Protein AF-A0A1X7SY88-F1 (afdb_monomer_lite)

InterPro domains:
  IPR001190 SRCR domain [PF00530] (40-126)
  IPR036772 SRCR-like domain superfamily [G3DSA:3.10.250.10] (15-131)
  IPR036772 SRCR-like domain superfamily [SSF56487] (24-129)

pLDDT: mean 73.84, std 16.84, range [32.47, 94.94]

Sequence (173 aa):
MKKGRNKHVGCDGYSVTLNYNTTSIVNGTEYITGVPTQCNDGYIDALCNDGSITQDTIDFLCQSLGYLSGQLLMVNSTQYGTLPQGTAYYTNFTCPANALSLDDCGAILVQCPSAGSSMEAVLQCSRPYSVCEDGAVRFIDGSSGSYDSYDTRTETLSGSLQICVNGEYRYVC

Structure (mmCIF, N/CA/C/O backbone):
data_AF-A0A1X7SY88-F1
#
_entry.id   AF-A0A1X7SY88-F1
#
loop_
_atom_site.group_PDB
_atom_site.id
_atom_site.type_symbol
_atom_site.label_atom_id
_atom_site.label_alt_id
_atom_site.label_comp_id
_atom_site.label_asym_id
_atom_site.label_entity_id
_atom_site.label_seq_id
_atom_site.pdbx_PDB_ins_code
_atom_site.Cartn_x
_atom_site.Cartn_y
_atom_site.Cartn_z
_atom_site.occupancy
_atom_site.B_iso_or_equiv
_atom_site.auth_seq_id
_atom_site.auth_comp_id
_atom_site.auth_asym_id
_atom_site.auth_atom_id
_atom_site.pdbx_PDB_model_num
ATOM 1 N N . MET A 1 1 ? 32.572 -30.131 2.227 1.00 34.41 1 MET A N 1
ATOM 2 C CA . MET A 1 1 ? 32.262 -28.685 2.277 1.00 34.41 1 MET A CA 1
ATOM 3 C C . MET A 1 1 ? 30.748 -28.526 2.215 1.00 34.41 1 MET A C 1
ATOM 5 O O . MET A 1 1 ? 30.161 -28.842 1.189 1.00 34.41 1 MET A O 1
ATOM 9 N N . LYS A 1 2 ? 30.089 -28.170 3.326 1.00 33.84 2 LYS A N 1
ATOM 10 C CA . LYS A 1 2 ? 28.633 -27.951 3.346 1.00 33.84 2 LYS A CA 1
ATOM 11 C C . LYS A 1 2 ? 28.361 -26.577 2.727 1.00 33.84 2 LYS A C 1
ATOM 13 O O . LYS A 1 2 ? 28.680 -25.566 3.339 1.00 33.84 2 LYS A O 1
ATOM 18 N N . LYS A 1 3 ? 27.832 -26.553 1.501 1.00 34.72 3 LYS A N 1
ATOM 19 C CA . LYS A 1 3 ? 27.343 -25.335 0.843 1.00 34.72 3 LYS A CA 1
ATOM 20 C C . LYS A 1 3 ? 26.136 -24.856 1.658 1.00 34.72 3 LYS A C 1
ATOM 22 O O . LYS A 1 3 ? 25.126 -25.557 1.714 1.00 34.72 3 LYS A O 1
ATOM 27 N N . GLY A 1 4 ? 26.290 -23.747 2.379 1.00 32.47 4 GLY A N 1
ATOM 28 C CA . GLY A 1 4 ? 25.201 -23.135 3.134 1.00 32.47 4 GLY A CA 1
ATOM 29 C C . GLY A 1 4 ? 24.056 -22.825 2.179 1.00 32.47 4 GLY A C 1
ATOM 30 O O . GLY A 1 4 ? 24.258 -22.140 1.179 1.00 32.47 4 GLY A O 1
ATOM 31 N N . ARG A 1 5 ? 22.871 -23.382 2.439 1.00 34.56 5 ARG A N 1
ATOM 32 C CA . ARG A 1 5 ? 21.658 -22.948 1.748 1.00 34.56 5 ARG A CA 1
ATOM 33 C C . ARG A 1 5 ? 21.396 -21.524 2.222 1.00 34.56 5 ARG A C 1
ATOM 35 O O . ARG A 1 5 ? 21.055 -21.340 3.388 1.00 34.56 5 ARG A O 1
ATOM 42 N N . ASN A 1 6 ? 21.590 -20.541 1.345 1.00 38.25 6 ASN A N 1
ATOM 43 C CA . ASN A 1 6 ? 20.995 -19.226 1.543 1.00 38.25 6 ASN A CA 1
ATOM 44 C C . ASN A 1 6 ? 19.496 -19.462 1.709 1.00 38.25 6 ASN A C 1
ATOM 46 O O . ASN A 1 6 ? 18.851 -20.020 0.822 1.00 38.25 6 ASN A O 1
ATOM 50 N N . LYS A 1 7 ? 18.973 -19.130 2.886 1.00 36.16 7 LYS A N 1
ATOM 51 C CA . LYS A 1 7 ? 17.552 -19.221 3.191 1.00 36.16 7 LYS A CA 1
ATOM 52 C C . LYS A 1 7 ? 16.889 -18.081 2.415 1.00 36.16 7 LYS A C 1
ATOM 54 O O . LYS A 1 7 ? 16.841 -16.961 2.905 1.00 36.16 7 LYS A O 1
ATOM 59 N N . HIS A 1 8 ? 16.514 -18.340 1.162 1.00 44.16 8 HIS A N 1
ATOM 60 C CA . HIS A 1 8 ? 15.658 -17.429 0.409 1.00 44.16 8 HIS A CA 1
ATOM 61 C C . HIS A 1 8 ? 14.367 -17.278 1.211 1.00 44.16 8 HIS A C 1
ATOM 63 O O . HIS A 1 8 ? 13.778 -18.283 1.617 1.00 44.16 8 HIS A O 1
ATOM 69 N N . VAL A 1 9 ? 13.983 -16.039 1.509 1.00 52.69 9 VAL A N 1
ATOM 70 C CA . VAL A 1 9 ? 12.666 -15.751 2.073 1.00 52.69 9 VAL A CA 1
ATOM 71 C C . VAL A 1 9 ? 11.695 -15.884 0.907 1.00 52.69 9 VAL A C 1
ATOM 73 O O . VAL A 1 9 ? 11.469 -14.924 0.183 1.00 52.69 9 VAL A O 1
ATOM 76 N N . GLY A 1 10 ? 11.240 -17.112 0.659 1.00 57.56 10 GLY A N 1
ATOM 77 C CA . GLY A 1 10 ? 10.152 -17.366 -0.276 1.00 57.56 10 GLY A CA 1
ATOM 78 C C . GLY A 1 10 ? 8.857 -16.802 0.297 1.00 57.56 10 GLY A C 1
ATOM 79 O O . GLY A 1 10 ? 8.630 -16.894 1.506 1.00 57.56 10 GLY A O 1
ATOM 80 N N . CYS A 1 11 ? 8.046 -16.198 -0.557 1.00 65.19 11 CYS A N 1
ATOM 81 C CA . CYS A 1 11 ? 6.684 -15.786 -0.246 1.00 65.19 11 CYS A CA 1
ATOM 82 C C . CYS A 1 11 ? 5.700 -16.657 -1.047 1.00 65.19 11 CYS A C 1
ATOM 84 O O . CYS A 1 11 ? 6.082 -17.225 -2.068 1.00 65.19 11 CYS A O 1
ATOM 86 N N . ASP A 1 12 ? 4.449 -16.751 -0.593 1.00 54.59 12 ASP A N 1
ATOM 87 C CA . ASP A 1 12 ? 3.373 -17.473 -1.278 1.00 54.59 12 ASP A CA 1
ATOM 88 C C . ASP A 1 12 ? 2.143 -16.556 -1.401 1.00 54.59 12 ASP A C 1
ATOM 90 O O . ASP A 1 12 ? 1.777 -15.881 -0.435 1.00 54.59 12 ASP A O 1
ATOM 94 N N . GLY A 1 13 ? 1.494 -16.544 -2.570 1.00 57.91 13 GLY A N 1
ATOM 95 C CA . GLY A 1 13 ? 0.304 -15.730 -2.866 1.00 57.91 13 GLY A CA 1
ATOM 96 C C . GLY A 1 13 ? 0.537 -14.686 -3.964 1.00 57.91 13 GLY A C 1
ATOM 97 O O . GLY A 1 13 ? 1.665 -14.477 -4.383 1.00 57.91 13 GLY A O 1
ATOM 98 N N . TYR A 1 14 ? -0.535 -14.047 -4.441 1.00 62.50 14 TYR A N 1
ATOM 99 C CA . TYR A 1 14 ? -0.501 -13.012 -5.499 1.00 62.50 14 TYR A CA 1
ATOM 100 C C . TYR A 1 14 ? -1.075 -11.662 -5.021 1.00 62.50 14 TYR A C 1
ATOM 102 O O . TYR A 1 14 ? -1.462 -10.807 -5.814 1.00 62.50 14 TYR A O 1
ATOM 110 N N . SER A 1 15 ? -1.183 -11.471 -3.703 1.00 70.00 15 SER A N 1
ATOM 111 C CA . SER A 1 15 ? -1.787 -10.283 -3.095 1.00 70.00 15 SER A CA 1
ATOM 112 C C . SER A 1 15 ? -0.751 -9.220 -2.738 1.00 70.00 15 SER A C 1
ATOM 114 O O . SER A 1 15 ? 0.329 -9.534 -2.229 1.00 70.00 15 SER A O 1
ATOM 116 N N . VAL A 1 16 ? -1.128 -7.953 -2.909 1.00 82.00 16 VAL A N 1
ATOM 117 C CA . VAL A 1 16 ? -0.387 -6.814 -2.357 1.00 82.00 16 VAL A CA 1
ATOM 118 C C . VAL A 1 16 ? -0.412 -6.890 -0.831 1.00 82.00 16 VAL A C 1
ATOM 120 O O . VAL A 1 16 ? -1.435 -7.187 -0.218 1.00 82.00 16 VAL A O 1
ATOM 123 N N . THR A 1 17 ? 0.725 -6.608 -0.208 1.00 85.50 17 THR A N 1
ATOM 124 C CA . THR A 1 17 ? 0.895 -6.513 1.245 1.00 85.50 17 THR A CA 1
ATOM 125 C C . THR A 1 17 ? 1.716 -5.274 1.588 1.00 85.50 17 THR A C 1
ATOM 127 O O . THR A 1 17 ? 2.436 -4.745 0.742 1.00 85.50 17 THR A O 1
ATOM 130 N N . LEU A 1 18 ? 1.620 -4.799 2.833 1.00 86.94 18 LEU A N 1
ATOM 131 C CA . LEU A 1 18 ? 2.493 -3.743 3.348 1.00 86.94 18 LEU A CA 1
ATOM 132 C C . LEU A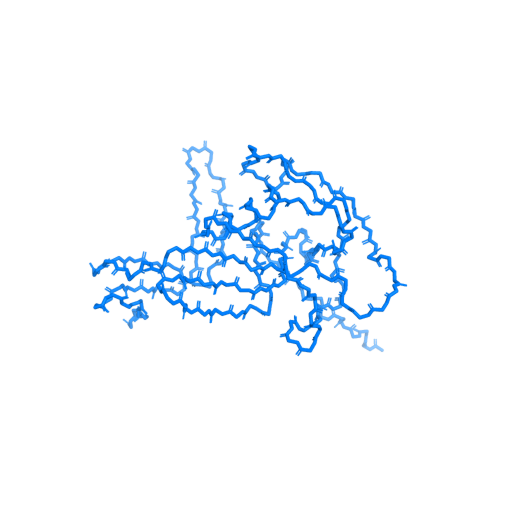 1 18 ? 3.517 -4.349 4.307 1.00 86.94 18 LEU A C 1
ATOM 134 O O . LEU A 1 18 ? 3.169 -4.760 5.418 1.00 86.94 18 LEU A O 1
ATOM 138 N N . ASN A 1 19 ? 4.779 -4.384 3.887 1.00 83.69 19 ASN A N 1
ATOM 139 C CA . ASN A 1 19 ? 5.899 -4.757 4.745 1.00 83.69 19 ASN A CA 1
ATOM 140 C C . ASN A 1 19 ? 6.249 -3.621 5.713 1.00 83.69 19 ASN A C 1
ATOM 142 O O . ASN A 1 19 ? 6.077 -2.441 5.399 1.00 83.69 19 ASN A O 1
ATOM 146 N N . TYR A 1 20 ? 6.735 -3.996 6.902 1.00 82.75 20 TYR A N 1
ATOM 147 C CA . TYR A 1 20 ? 7.050 -3.068 8.000 1.00 82.75 20 TYR A CA 1
ATOM 148 C C . TYR A 1 20 ? 5.896 -2.116 8.326 1.00 82.75 20 TYR A C 1
ATOM 150 O O . TYR A 1 20 ? 6.105 -0.931 8.598 1.00 82.75 20 TYR A O 1
ATOM 158 N N . ASN A 1 21 ? 4.665 -2.628 8.242 1.00 83.81 21 ASN A N 1
ATOM 159 C CA . ASN A 1 21 ? 3.507 -1.774 8.374 1.00 83.81 21 ASN A CA 1
ATOM 160 C C . ASN A 1 21 ? 3.303 -1.280 9.811 1.00 83.81 21 ASN A C 1
ATOM 162 O O . ASN A 1 21 ? 3.638 -1.944 10.791 1.00 83.81 21 ASN A O 1
ATOM 166 N N . THR A 1 22 ? 2.732 -0.088 9.921 1.00 84.00 22 THR A N 1
ATOM 167 C CA . THR A 1 22 ? 2.231 0.474 11.172 1.00 84.00 22 THR A CA 1
ATOM 168 C C . THR A 1 22 ? 0.801 0.940 10.957 1.00 84.00 22 THR A C 1
ATOM 170 O O . THR A 1 22 ? 0.481 1.521 9.918 1.00 84.00 22 THR A O 1
ATOM 173 N N . THR A 1 23 ? -0.065 0.672 11.931 1.00 85.00 23 THR A N 1
ATOM 174 C CA . THR A 1 23 ? -1.468 1.094 11.897 1.00 85.00 23 THR A CA 1
ATOM 175 C C . THR A 1 23 ? -1.696 2.178 12.941 1.00 85.00 23 THR A C 1
ATOM 177 O O . THR A 1 23 ? -1.186 2.084 14.058 1.00 85.00 23 THR A O 1
ATOM 180 N N . SER A 1 24 ? -2.453 3.214 12.593 1.00 85.56 24 SER A N 1
ATOM 181 C CA . SER A 1 24 ? -2.861 4.262 13.530 1.00 85.56 24 SER A CA 1
ATOM 182 C C . SER A 1 24 ? -4.288 4.717 13.255 1.00 85.56 24 SER A C 1
ATOM 184 O O . SER A 1 24 ? -4.782 4.603 12.137 1.00 85.56 24 SER A O 1
ATOM 186 N N . ILE A 1 25 ? -4.958 5.233 14.283 1.00 85.56 25 ILE A N 1
ATOM 187 C CA . ILE A 1 25 ? -6.301 5.802 14.166 1.00 85.56 25 ILE A CA 1
ATOM 188 C C . ILE A 1 25 ? -6.220 7.252 14.621 1.00 85.56 25 ILE A C 1
ATOM 190 O O . ILE A 1 25 ? -5.822 7.529 15.753 1.00 85.56 25 ILE A O 1
ATOM 194 N N . VAL A 1 26 ? -6.593 8.182 13.744 1.00 84.25 26 VAL A N 1
ATOM 195 C CA . VAL A 1 26 ? -6.560 9.622 14.021 1.00 84.25 26 VAL A CA 1
ATOM 196 C C . VAL A 1 26 ? -7.885 10.227 13.585 1.00 84.25 26 VAL A C 1
ATOM 198 O O . VAL A 1 26 ? -8.265 10.111 12.424 1.00 84.25 26 VAL A O 1
ATOM 201 N N . ASN A 1 27 ? -8.594 10.872 14.517 1.00 87.31 27 ASN A N 1
ATOM 202 C CA . ASN A 1 27 ? -9.866 11.564 14.265 1.00 87.31 27 ASN A CA 1
ATOM 203 C C . ASN A 1 27 ? -10.925 10.713 13.531 1.00 87.31 27 ASN A C 1
ATOM 205 O O . ASN A 1 27 ? -11.649 11.226 12.684 1.00 87.31 27 ASN A O 1
ATOM 209 N N . GLY A 1 28 ? -11.022 9.418 13.851 1.00 80.88 28 GLY A N 1
ATOM 210 C CA . GLY A 1 28 ? -11.996 8.518 13.219 1.00 80.88 28 GLY A CA 1
ATOM 211 C C . GLY A 1 28 ? -11.594 8.018 11.829 1.00 80.88 28 GLY A C 1
ATOM 212 O O . GLY A 1 28 ? -12.432 7.463 11.127 1.00 80.88 28 GLY A O 1
ATOM 213 N N . THR A 1 29 ? -10.328 8.171 11.441 1.00 85.69 29 THR A N 1
ATOM 214 C CA . THR A 1 29 ? -9.755 7.579 10.226 1.00 85.69 29 THR A CA 1
ATOM 215 C C . THR A 1 29 ? -8.673 6.583 10.616 1.00 85.69 29 THR A C 1
ATOM 217 O O . THR A 1 29 ? -7.793 6.903 11.416 1.00 85.69 29 THR A O 1
ATOM 220 N N . GLU A 1 30 ? -8.746 5.378 10.061 1.00 86.88 30 GLU A N 1
ATOM 221 C CA . GLU A 1 30 ? -7.698 4.370 10.160 1.00 86.88 30 GLU A CA 1
ATOM 222 C C . GLU A 1 30 ? -6.675 4.590 9.053 1.00 86.88 30 GLU A C 1
ATOM 224 O O . GLU A 1 30 ? -7.042 4.756 7.889 1.00 86.88 30 GLU A O 1
ATOM 229 N N . TYR A 1 31 ? -5.403 4.533 9.421 1.00 89.00 31 TYR A N 1
ATOM 230 C CA . TYR A 1 31 ? -4.274 4.598 8.513 1.00 89.00 31 TYR A CA 1
ATOM 231 C C . TYR A 1 31 ? -3.427 3.349 8.674 1.00 89.00 31 TYR A C 1
ATOM 233 O O . TYR A 1 31 ? -3.056 3.008 9.797 1.00 89.00 31 TYR A O 1
ATOM 241 N N . ILE A 1 32 ? -3.050 2.726 7.564 1.00 91.12 32 ILE A N 1
ATOM 242 C CA . ILE A 1 32 ? -1.973 1.737 7.527 1.00 91.12 32 ILE A CA 1
ATOM 243 C C . ILE A 1 32 ? -0.850 2.286 6.661 1.00 91.12 32 ILE A C 1
ATOM 245 O O . ILE A 1 32 ? -1.092 2.819 5.583 1.00 91.12 32 ILE A O 1
ATOM 249 N N . THR A 1 33 ? 0.380 2.216 7.154 1.00 91.12 33 THR A N 1
ATOM 250 C CA . THR A 1 33 ? 1.552 2.759 6.460 1.00 91.12 33 THR A CA 1
ATOM 251 C C . THR A 1 33 ? 2.624 1.700 6.351 1.00 91.12 33 THR A C 1
ATOM 253 O O . THR A 1 33 ? 2.951 1.111 7.374 1.00 91.12 33 THR A O 1
ATOM 256 N N . GLY A 1 34 ? 3.202 1.483 5.172 1.00 89.88 34 GLY A N 1
ATOM 257 C CA . GLY A 1 34 ? 4.300 0.535 4.982 1.00 89.88 34 GLY A CA 1
ATOM 258 C C . GLY A 1 34 ? 4.829 0.514 3.552 1.00 89.88 34 GLY A C 1
ATOM 259 O O . GLY A 1 34 ? 4.427 1.322 2.715 1.00 89.88 34 GLY A O 1
ATOM 260 N N . VAL A 1 35 ? 5.740 -0.416 3.273 1.00 88.38 35 VAL A N 1
ATOM 261 C CA . VAL A 1 35 ? 6.303 -0.613 1.931 1.00 88.38 35 VAL A CA 1
ATOM 262 C C . VAL A 1 35 ? 5.402 -1.578 1.153 1.00 88.38 35 VAL A C 1
ATOM 264 O O . VAL A 1 35 ? 5.256 -2.720 1.599 1.00 88.38 35 VAL A O 1
ATOM 267 N N . PRO A 1 36 ? 4.783 -1.165 0.028 1.00 89.00 36 PRO A N 1
ATOM 268 C CA . PRO A 1 36 ? 3.963 -2.051 -0.776 1.00 89.00 36 PRO A CA 1
ATOM 269 C C . PRO A 1 36 ? 4.842 -3.094 -1.452 1.00 89.00 36 PRO A C 1
ATOM 271 O O . PRO A 1 36 ? 5.807 -2.775 -2.151 1.00 89.00 36 PRO A O 1
ATOM 274 N N . THR A 1 37 ? 4.484 -4.349 -1.224 1.00 87.19 37 THR A N 1
ATOM 275 C CA . THR A 1 37 ? 5.158 -5.503 -1.797 1.00 87.19 37 THR A CA 1
ATOM 276 C C . THR A 1 37 ? 4.150 -6.509 -2.304 1.00 87.19 37 THR A C 1
ATOM 278 O O . THR A 1 37 ? 3.117 -6.729 -1.671 1.00 87.19 37 THR A O 1
ATOM 281 N N . GLN A 1 38 ? 4.488 -7.183 -3.389 1.00 84.62 38 GLN A N 1
ATOM 282 C CA . GLN A 1 38 ? 3.758 -8.347 -3.870 1.00 84.62 38 GLN A CA 1
ATOM 283 C C . GLN A 1 38 ? 4.670 -9.567 -3.813 1.00 84.62 38 GLN A C 1
ATOM 285 O O . GLN A 1 38 ? 5.896 -9.443 -3.756 1.00 84.62 38 GLN A O 1
ATOM 290 N N . CYS A 1 39 ? 4.063 -10.743 -3.828 1.00 80.00 39 CYS A N 1
ATOM 291 C CA . CYS A 1 39 ? 4.802 -11.960 -4.075 1.00 80.00 39 CYS A CA 1
ATOM 292 C C . CYS A 1 39 ? 4.609 -12.381 -5.528 1.00 80.00 39 CYS A C 1
ATOM 294 O O . CYS A 1 39 ? 3.476 -12.473 -5.993 1.00 80.00 39 CYS A O 1
ATOM 296 N N . ASN A 1 40 ? 5.708 -12.629 -6.232 1.00 74.69 40 ASN A N 1
ATOM 297 C CA . ASN A 1 40 ? 5.688 -13.097 -7.607 1.00 74.69 40 ASN A CA 1
ATOM 298 C C . ASN A 1 40 ? 6.721 -14.209 -7.782 1.00 74.69 40 ASN A C 1
ATOM 300 O O . ASN A 1 40 ? 7.897 -14.022 -7.476 1.00 74.69 40 ASN A O 1
ATOM 304 N N . ASP A 1 41 ? 6.279 -15.391 -8.212 1.00 75.19 41 ASP A N 1
ATOM 305 C CA . ASP A 1 41 ? 7.129 -16.575 -8.405 1.00 75.19 41 ASP A CA 1
ATOM 306 C C . ASP A 1 41 ? 8.056 -16.903 -7.212 1.00 75.19 41 ASP A C 1
ATOM 308 O O . ASP A 1 41 ? 9.181 -17.383 -7.369 1.00 75.19 41 ASP A O 1
ATOM 312 N N . GLY A 1 42 ? 7.580 -16.650 -5.987 1.00 71.38 42 GLY A N 1
ATOM 313 C CA . GLY A 1 42 ? 8.331 -16.884 -4.752 1.00 71.38 42 GLY A CA 1
ATOM 314 C C . GLY A 1 42 ? 9.332 -15.784 -4.387 1.00 71.38 42 GLY A C 1
ATOM 315 O O . GLY A 1 42 ? 10.090 -15.954 -3.428 1.00 71.38 42 GLY A O 1
ATOM 316 N N . TYR A 1 43 ? 9.333 -14.666 -5.114 1.00 76.31 43 TYR A N 1
ATOM 317 C CA . TYR A 1 43 ? 10.137 -13.477 -4.849 1.00 76.31 43 TYR A CA 1
ATOM 318 C C . TYR A 1 43 ? 9.274 -12.335 -4.324 1.00 76.31 43 TYR A C 1
ATOM 320 O O . TYR A 1 43 ? 8.142 -12.131 -4.759 1.00 76.31 43 TYR A O 1
ATOM 328 N N . ILE A 1 44 ? 9.832 -11.585 -3.373 1.00 81.81 44 ILE A N 1
ATOM 329 C CA . ILE A 1 44 ? 9.232 -10.332 -2.924 1.00 81.81 44 ILE A CA 1
ATOM 330 C C . ILE A 1 44 ? 9.590 -9.265 -3.947 1.00 81.81 44 ILE A C 1
ATOM 332 O O . ILE A 1 44 ? 10.763 -9.006 -4.215 1.00 81.81 44 ILE A O 1
ATOM 336 N N . ASP A 1 45 ? 8.555 -8.631 -4.455 1.00 85.19 45 ASP A N 1
ATOM 337 C CA . ASP A 1 45 ? 8.600 -7.593 -5.461 1.00 85.19 45 ASP A CA 1
ATOM 338 C C . ASP A 1 45 ? 8.167 -6.278 -4.809 1.00 85.19 45 ASP A C 1
ATOM 340 O O . ASP A 1 45 ? 7.153 -6.235 -4.110 1.00 85.19 45 ASP A O 1
ATOM 344 N N . ALA A 1 46 ? 8.922 -5.205 -5.025 1.00 87.56 46 ALA A N 1
ATOM 345 C CA . ALA A 1 46 ? 8.666 -3.888 -4.447 1.00 87.56 46 ALA A CA 1
ATOM 346 C C . ALA A 1 46 ? 8.747 -2.775 -5.496 1.00 87.56 46 ALA A C 1
ATOM 348 O O . ALA A 1 46 ? 9.281 -2.951 -6.592 1.00 87.56 46 ALA A O 1
ATOM 349 N N . LEU A 1 47 ? 8.225 -1.599 -5.153 1.00 88.12 47 LEU A N 1
ATOM 350 C CA . LEU A 1 47 ? 8.199 -0.449 -6.056 1.00 88.12 47 LEU A CA 1
ATOM 351 C C . LEU A 1 47 ? 9.317 0.540 -5.731 1.00 88.12 47 LEU A C 1
ATOM 353 O O . LEU A 1 47 ? 9.506 0.913 -4.570 1.00 88.12 47 LEU A O 1
ATOM 357 N N . CYS A 1 48 ? 10.020 1.008 -6.763 1.00 86.38 48 CYS A N 1
ATOM 358 C CA . CYS A 1 48 ? 10.914 2.151 -6.644 1.00 86.38 48 CYS A CA 1
ATOM 359 C C . CYS A 1 48 ? 10.098 3.449 -6.560 1.00 86.38 48 CYS A C 1
ATOM 361 O O . CYS A 1 48 ? 9.193 3.683 -7.357 1.00 86.38 48 CYS A O 1
ATOM 363 N N . ASN A 1 49 ? 10.474 4.343 -5.654 1.00 84.88 49 ASN A N 1
ATOM 364 C CA . ASN A 1 49 ? 10.015 5.722 -5.610 1.00 84.88 49 ASN A CA 1
ATOM 365 C C . ASN A 1 49 ? 10.790 6.566 -6.637 1.00 84.88 49 ASN A C 1
ATOM 367 O O . ASN A 1 49 ? 11.649 7.377 -6.297 1.00 84.88 49 ASN A O 1
ATOM 371 N N . ASP A 1 50 ? 10.526 6.313 -7.914 1.00 81.94 50 ASP A N 1
ATOM 372 C CA . ASP A 1 50 ? 11.176 6.938 -9.073 1.00 81.94 50 ASP A CA 1
ATOM 373 C C . ASP A 1 50 ? 10.398 8.144 -9.637 1.00 81.94 50 ASP A C 1
ATOM 375 O O . ASP A 1 50 ? 10.779 8.712 -10.661 1.00 81.94 50 ASP A O 1
ATOM 379 N N . GLY A 1 51 ? 9.300 8.530 -8.979 1.00 84.12 51 GLY A N 1
ATOM 380 C CA . GLY A 1 51 ? 8.402 9.600 -9.416 1.00 84.12 51 GLY A CA 1
ATOM 381 C C . GLY A 1 51 ? 7.362 9.188 -10.463 1.00 84.12 51 GLY A C 1
ATOM 382 O O . GLY A 1 51 ? 6.597 10.042 -10.903 1.00 84.12 51 GLY A O 1
ATOM 383 N N . SER A 1 52 ? 7.303 7.912 -10.859 1.00 85.19 52 SER A N 1
ATOM 384 C CA . SER A 1 52 ? 6.314 7.407 -11.826 1.00 85.19 52 SER A CA 1
ATOM 385 C C . SER A 1 52 ? 4.977 7.000 -11.200 1.00 85.19 52 SER A C 1
ATOM 387 O O . SER A 1 52 ? 3.968 6.914 -11.896 1.00 85.19 52 SER A O 1
ATOM 389 N N . ILE A 1 53 ? 4.959 6.760 -9.887 1.00 88.88 53 ILE A N 1
ATOM 390 C CA . ILE A 1 53 ? 3.779 6.284 -9.165 1.00 88.88 53 ILE A CA 1
ATOM 391 C C . ILE A 1 53 ? 2.736 7.408 -9.095 1.00 88.88 53 ILE A C 1
ATOM 393 O O . ILE A 1 53 ? 2.938 8.436 -8.446 1.00 88.88 53 ILE A O 1
ATOM 397 N N . THR A 1 54 ? 1.608 7.196 -9.770 1.00 92.12 54 THR A N 1
ATOM 398 C CA . THR A 1 54 ? 0.493 8.152 -9.852 1.00 92.12 54 THR A CA 1
ATOM 399 C C . THR A 1 54 ? -0.513 7.972 -8.711 1.00 92.12 54 THR A C 1
ATOM 401 O O . THR A 1 54 ? -0.492 6.957 -8.015 1.00 92.12 54 THR A O 1
ATOM 404 N N . GLN A 1 55 ? -1.435 8.928 -8.538 1.00 93.12 55 GLN A N 1
ATOM 405 C CA . GLN A 1 55 ? -2.522 8.795 -7.559 1.00 93.12 55 GLN A CA 1
ATOM 406 C C . GLN A 1 55 ? -3.434 7.594 -7.859 1.00 93.12 55 GLN A C 1
ATOM 408 O O . GLN A 1 55 ? -3.797 6.877 -6.934 1.00 93.12 55 GLN A O 1
ATOM 413 N N . ASP A 1 56 ? -3.723 7.310 -9.131 1.00 91.81 56 ASP A N 1
ATOM 414 C CA . ASP A 1 56 ? -4.532 6.147 -9.520 1.00 91.81 56 ASP A CA 1
ATOM 415 C C . ASP A 1 56 ? -3.858 4.832 -9.095 1.00 91.81 56 ASP A C 1
ATOM 417 O O . ASP A 1 56 ? -4.502 3.939 -8.548 1.00 91.81 56 ASP A O 1
ATOM 421 N N . THR A 1 57 ? -2.533 4.739 -9.261 1.00 91.31 57 THR A N 1
ATOM 422 C CA . THR A 1 57 ? -1.731 3.610 -8.768 1.00 91.31 57 THR A CA 1
ATOM 423 C C . THR A 1 57 ? -1.821 3.471 -7.245 1.00 91.31 57 THR A C 1
ATOM 425 O O . THR A 1 57 ? -1.994 2.370 -6.727 1.00 91.31 57 THR A O 1
ATOM 428 N N . ILE A 1 58 ? -1.678 4.582 -6.520 1.00 93.50 58 ILE A N 1
ATOM 429 C CA . ILE A 1 58 ? -1.741 4.630 -5.052 1.00 93.50 58 ILE A CA 1
ATOM 430 C C . ILE A 1 58 ? -3.105 4.134 -4.564 1.00 93.50 58 ILE A C 1
ATOM 432 O O . ILE A 1 58 ? -3.170 3.279 -3.679 1.00 93.50 58 ILE A O 1
ATOM 436 N N . ASP A 1 59 ? -4.182 4.642 -5.158 1.00 91.25 59 ASP A N 1
ATOM 437 C CA . ASP A 1 59 ? -5.543 4.288 -4.774 1.00 91.25 59 ASP A CA 1
ATOM 438 C C . ASP A 1 59 ? -5.859 2.834 -5.127 1.00 91.25 59 ASP A C 1
ATOM 440 O O . ASP A 1 59 ? -6.410 2.129 -4.284 1.00 91.25 59 ASP A O 1
ATOM 444 N N . PHE A 1 60 ? -5.424 2.340 -6.291 1.00 90.06 60 PHE A N 1
ATOM 445 C CA . PHE A 1 60 ? -5.534 0.924 -6.648 1.00 90.06 60 PHE A CA 1
ATOM 446 C C . PHE A 1 60 ? -4.848 0.015 -5.613 1.00 90.06 60 PHE A C 1
ATOM 448 O O . PHE A 1 60 ? -5.461 -0.928 -5.103 1.00 90.06 60 PHE A O 1
ATOM 455 N N . LEU A 1 61 ? -3.598 0.318 -5.237 1.00 90.94 61 LEU A N 1
ATOM 456 C CA . LEU A 1 61 ? -2.866 -0.460 -4.233 1.00 90.94 61 LEU A CA 1
ATOM 457 C C . LEU A 1 61 ? -3.579 -0.424 -2.874 1.00 90.94 61 LEU A C 1
ATOM 459 O O . LEU A 1 61 ? -3.743 -1.465 -2.238 1.00 90.94 61 LEU A O 1
ATOM 463 N N . CYS A 1 62 ? -4.066 0.737 -2.438 1.00 90.94 62 CYS A N 1
ATOM 464 C CA . CYS A 1 62 ? -4.811 0.843 -1.185 1.00 90.94 62 CYS A CA 1
ATOM 465 C C . CYS A 1 62 ? -6.157 0.111 -1.215 1.00 90.94 62 CYS A C 1
ATOM 467 O O . CYS A 1 62 ? -6.517 -0.540 -0.232 1.00 90.94 62 CYS A O 1
ATOM 469 N N . GLN A 1 63 ? -6.869 0.144 -2.337 1.00 87.25 63 GLN A N 1
ATOM 470 C CA . GLN A 1 63 ? -8.119 -0.592 -2.528 1.00 87.25 63 GLN A CA 1
ATOM 471 C C . GLN A 1 63 ? -7.898 -2.101 -2.515 1.00 87.25 63 GLN A C 1
ATOM 473 O O . GLN A 1 63 ? -8.667 -2.813 -1.869 1.00 87.25 63 GLN A O 1
ATOM 478 N N . SER A 1 64 ? -6.799 -2.587 -3.101 1.00 84.50 64 SER A N 1
ATOM 479 C CA . SER A 1 64 ? -6.415 -4.003 -3.015 1.00 84.50 64 SER A CA 1
ATOM 480 C C . SER A 1 64 ? -6.152 -4.472 -1.572 1.00 84.50 64 SER A C 1
ATOM 482 O O . SER A 1 64 ? -6.299 -5.653 -1.267 1.00 84.50 64 SER A O 1
ATOM 484 N N . LEU A 1 65 ? -5.833 -3.538 -0.667 1.00 83.75 65 LEU A N 1
ATOM 485 C CA . LEU A 1 65 ? -5.633 -3.762 0.770 1.00 83.75 65 LEU A CA 1
ATOM 486 C C . LEU A 1 65 ? -6.903 -3.506 1.612 1.00 83.75 65 LEU A C 1
ATOM 488 O O . LEU A 1 65 ? -6.858 -3.604 2.840 1.00 83.75 65 LEU A O 1
ATOM 492 N N . GLY A 1 66 ? -8.033 -3.150 0.990 1.00 84.31 66 GLY A N 1
ATOM 493 C CA . GLY A 1 66 ? -9.294 -2.845 1.678 1.00 84.31 66 GLY A CA 1
ATOM 494 C C . GLY A 1 66 ? -9.381 -1.437 2.284 1.00 84.31 66 GLY A C 1
ATOM 495 O O . GLY A 1 66 ? -10.116 -1.228 3.257 1.00 84.31 66 GLY A O 1
ATOM 496 N N . TYR A 1 67 ? -8.628 -0.479 1.741 1.00 88.25 67 TYR A N 1
ATOM 497 C CA . TYR A 1 67 ? -8.668 0.948 2.081 1.00 88.25 67 TYR A CA 1
ATOM 498 C C . TYR A 1 67 ? -9.240 1.766 0.916 1.00 88.25 67 TYR A C 1
ATOM 500 O O . TYR A 1 67 ? -9.288 1.296 -0.213 1.00 88.25 67 TYR A O 1
ATOM 508 N N . LEU A 1 68 ? -9.718 2.986 1.173 1.00 88.75 68 LEU A N 1
ATOM 509 C CA . LEU A 1 68 ? -10.422 3.767 0.145 1.00 88.75 68 LEU A CA 1
ATOM 510 C C . LEU A 1 68 ? -9.477 4.590 -0.729 1.00 88.75 68 LEU A C 1
ATOM 512 O O . LEU A 1 68 ? -9.736 4.773 -1.916 1.00 88.75 68 LEU A O 1
ATOM 516 N N . SER A 1 69 ? -8.409 5.100 -0.126 1.00 91.94 69 SER A N 1
ATOM 517 C CA . SER A 1 69 ? -7.439 5.968 -0.785 1.00 91.94 69 SER A CA 1
ATOM 518 C C . SER A 1 69 ? -6.094 5.902 -0.083 1.00 91.94 69 SER A C 1
ATOM 520 O O . SER A 1 69 ? -5.988 5.376 1.033 1.00 91.94 69 SER A O 1
ATOM 522 N N . GLY A 1 70 ? -5.069 6.478 -0.701 1.00 94.44 70 GLY A N 1
ATOM 523 C CA . GLY A 1 70 ? -3.778 6.625 -0.047 1.00 94.44 70 GLY A CA 1
ATOM 524 C C . GLY A 1 70 ? -2.951 7.806 -0.510 1.00 94.44 70 GLY A C 1
ATOM 525 O O . GLY A 1 70 ? -3.384 8.654 -1.288 1.00 94.44 70 GLY A O 1
ATOM 526 N N . GLN A 1 71 ? -1.724 7.836 -0.009 1.00 94.94 71 GLN A N 1
ATOM 527 C CA . GLN A 1 71 ? -0.687 8.770 -0.417 1.00 94.94 71 GLN A CA 1
ATOM 528 C C . GLN A 1 71 ? 0.690 8.115 -0.331 1.00 94.94 71 GLN A C 1
ATOM 530 O O . GLN A 1 71 ? 0.927 7.234 0.503 1.00 94.94 71 GLN A O 1
ATOM 535 N N . LEU A 1 72 ? 1.617 8.591 -1.160 1.00 91.25 72 LEU A N 1
ATOM 536 C CA . LEU A 1 72 ? 3.034 8.300 -0.991 1.00 91.25 72 LEU A CA 1
ATOM 537 C C . LEU A 1 72 ? 3.622 9.161 0.119 1.00 91.25 72 LEU A C 1
ATOM 539 O O . LEU A 1 72 ? 3.387 10.367 0.186 1.00 91.25 72 LEU A O 1
ATOM 543 N N . LEU A 1 73 ? 4.442 8.543 0.958 1.00 88.00 73 LEU A N 1
ATOM 544 C CA . LEU A 1 73 ? 5.234 9.237 1.958 1.00 88.00 73 LEU A CA 1
ATOM 545 C C . LEU A 1 73 ? 6.692 9.336 1.521 1.00 88.00 73 LEU A C 1
ATOM 547 O O . LEU A 1 73 ? 7.218 8.484 0.802 1.00 88.00 73 LEU A O 1
ATOM 551 N N . MET A 1 74 ? 7.368 10.373 2.017 1.00 76.25 74 MET A N 1
ATOM 552 C CA . MET A 1 74 ? 8.821 10.434 1.931 1.00 76.25 74 MET A CA 1
ATOM 553 C C . MET A 1 74 ? 9.423 9.272 2.712 1.00 76.25 74 MET A C 1
ATOM 555 O O . MET A 1 74 ? 9.051 9.005 3.859 1.00 76.25 74 MET A O 1
ATOM 559 N N . VAL A 1 75 ? 10.365 8.589 2.075 1.00 71.94 75 VAL A N 1
ATOM 560 C CA . VAL A 1 75 ? 10.939 7.370 2.620 1.00 71.94 75 VAL A CA 1
ATOM 561 C C . VAL A 1 75 ? 11.803 7.701 3.828 1.00 71.94 75 VAL A C 1
ATOM 563 O O . VAL A 1 75 ? 12.706 8.534 3.764 1.00 71.94 75 VAL A O 1
ATOM 566 N N . ASN A 1 76 ? 11.526 7.028 4.941 1.00 69.31 76 ASN A N 1
ATOM 567 C CA . ASN A 1 76 ? 12.365 7.056 6.127 1.00 69.31 76 ASN A CA 1
ATOM 568 C C . ASN A 1 76 ? 12.827 5.628 6.423 1.00 69.31 76 ASN A C 1
ATOM 570 O O . ASN A 1 76 ? 12.137 4.881 7.118 1.00 69.31 76 ASN A O 1
ATOM 574 N N . SER A 1 77 ? 13.997 5.254 5.896 1.00 62.88 77 SER A N 1
ATOM 575 C CA . SER A 1 77 ? 14.639 3.945 6.134 1.00 62.88 77 SER A CA 1
ATOM 576 C C . SER A 1 77 ? 14.745 3.574 7.615 1.00 62.88 77 SER A C 1
ATOM 578 O O . SER A 1 77 ? 14.685 2.399 7.967 1.00 62.88 77 SER A O 1
ATOM 580 N N . THR A 1 78 ? 14.863 4.565 8.502 1.00 63.88 78 THR A N 1
ATOM 581 C CA . THR A 1 78 ? 14.911 4.351 9.956 1.00 63.88 78 THR A CA 1
ATOM 582 C C . THR A 1 78 ? 13.583 3.844 10.525 1.00 63.88 78 THR A C 1
ATOM 584 O O . THR A 1 78 ? 13.575 3.200 11.569 1.00 63.88 78 THR A O 1
ATOM 587 N N . GLN A 1 79 ? 12.464 4.149 9.862 1.00 68.00 79 GLN A N 1
ATOM 588 C CA . GLN A 1 79 ? 11.110 3.814 10.305 1.00 68.00 79 GLN A CA 1
ATOM 589 C C . GLN A 1 79 ? 10.537 2.591 9.578 1.00 68.00 79 GLN A C 1
ATOM 591 O O . GLN A 1 79 ? 9.880 1.772 10.213 1.00 68.00 79 GLN A O 1
ATOM 596 N N . TYR A 1 80 ? 10.794 2.455 8.275 1.00 68.75 80 TYR A N 1
ATOM 597 C CA . TYR A 1 80 ? 10.167 1.432 7.425 1.00 68.75 80 TYR A CA 1
ATOM 598 C C . TYR A 1 80 ? 11.112 0.292 7.023 1.00 68.75 80 TYR A C 1
ATOM 600 O O . TYR A 1 80 ? 10.754 -0.531 6.190 1.00 68.75 80 TYR A O 1
ATOM 608 N N . GLY A 1 81 ? 12.292 0.208 7.645 1.00 64.31 81 GLY A N 1
ATOM 609 C CA . GLY A 1 81 ? 13.224 -0.904 7.470 1.00 64.31 81 GLY A CA 1
ATOM 610 C C . GLY A 1 81 ? 13.866 -0.968 6.082 1.00 64.31 81 GLY A C 1
ATOM 611 O O . GLY A 1 81 ? 13.906 0.007 5.338 1.00 64.31 81 GLY A O 1
ATOM 612 N N . THR A 1 82 ? 14.430 -2.130 5.758 1.00 70.50 82 THR A N 1
ATOM 613 C CA . THR A 1 82 ? 14.984 -2.455 4.437 1.00 70.50 82 THR A CA 1
ATOM 614 C C . THR A 1 82 ? 14.495 -3.843 4.084 1.00 70.50 82 THR A C 1
ATOM 616 O O . THR A 1 82 ? 14.653 -4.758 4.896 1.00 70.50 82 THR A O 1
ATOM 619 N N . LEU A 1 83 ? 13.907 -4.001 2.900 1.00 77.06 83 LEU A N 1
ATOM 620 C CA . LEU A 1 83 ? 13.358 -5.286 2.476 1.00 77.06 83 LEU A CA 1
ATOM 621 C C . LEU A 1 83 ? 14.429 -6.398 2.420 1.00 77.06 83 LEU A C 1
ATOM 623 O O . LEU A 1 83 ? 15.627 -6.113 2.293 1.00 77.06 83 LEU A O 1
ATOM 627 N N . PRO A 1 84 ? 14.030 -7.684 2.517 1.00 75.44 84 PRO A N 1
ATOM 628 C CA . PRO A 1 84 ? 14.963 -8.806 2.502 1.00 75.44 84 PRO A CA 1
ATOM 629 C C . PRO A 1 84 ? 15.893 -8.811 1.282 1.00 75.44 84 PRO A C 1
ATOM 631 O O . PRO A 1 84 ? 15.527 -8.410 0.174 1.00 75.44 84 PRO A O 1
ATOM 634 N N . GLN A 1 85 ? 17.108 -9.336 1.463 1.00 72.94 85 GLN A N 1
ATOM 635 C CA . GLN A 1 85 ? 18.033 -9.531 0.349 1.00 72.94 85 GLN A CA 1
ATOM 636 C C . GLN A 1 85 ? 17.409 -10.456 -0.707 1.00 72.94 85 GLN A C 1
ATOM 638 O O . GLN A 1 85 ? 16.940 -11.542 -0.377 1.00 72.94 85 GLN A O 1
ATOM 643 N N . GLY A 1 86 ? 17.468 -10.042 -1.975 1.00 73.81 86 GLY A N 1
ATOM 644 C CA . GLY A 1 86 ? 16.847 -10.764 -3.091 1.00 73.81 86 GLY A CA 1
ATOM 645 C C . GLY A 1 86 ? 15.482 -10.216 -3.509 1.00 73.81 86 GLY A C 1
ATOM 646 O O . GLY A 1 86 ? 14.918 -10.740 -4.461 1.00 73.81 86 GLY A O 1
ATOM 647 N N . THR A 1 87 ? 14.992 -9.162 -2.847 1.00 79.75 87 THR A N 1
ATOM 648 C CA . THR A 1 87 ? 13.821 -8.400 -3.303 1.00 79.75 87 THR A CA 1
ATOM 649 C C . THR A 1 87 ? 14.062 -7.850 -4.708 1.00 79.75 87 THR A C 1
ATOM 651 O O . THR A 1 87 ? 15.112 -7.244 -4.964 1.00 79.75 87 THR A O 1
ATOM 654 N N . ALA A 1 88 ? 13.103 -8.063 -5.604 1.00 82.44 88 ALA A N 1
ATOM 655 C CA . ALA A 1 88 ? 13.104 -7.483 -6.934 1.00 82.44 88 ALA A CA 1
ATOM 656 C C . ALA A 1 88 ? 12.359 -6.143 -6.928 1.00 82.44 88 ALA A C 1
ATOM 658 O O . ALA A 1 88 ? 11.475 -5.911 -6.105 1.00 82.44 88 ALA A O 1
ATOM 659 N N . TYR A 1 89 ? 12.738 -5.239 -7.826 1.00 84.38 89 TYR A N 1
ATOM 660 C CA . TYR A 1 89 ? 12.193 -3.888 -7.843 1.00 84.38 89 TYR A CA 1
ATOM 661 C C . TYR A 1 89 ? 11.621 -3.526 -9.210 1.00 84.38 89 TYR A C 1
ATOM 663 O O . TYR A 1 89 ? 12.169 -3.897 -10.250 1.00 84.38 89 TYR A O 1
ATOM 671 N N . TYR A 1 90 ? 10.536 -2.757 -9.207 1.00 86.56 90 TYR A N 1
ATOM 672 C CA . TYR A 1 90 ? 9.940 -2.207 -10.420 1.00 86.56 90 TYR A CA 1
ATOM 673 C C . TYR A 1 90 ? 10.036 -0.685 -10.452 1.00 86.56 90 TYR A C 1
ATOM 675 O O . TYR A 1 90 ? 9.817 -0.005 -9.450 1.00 86.56 90 TYR A O 1
ATOM 683 N N . THR A 1 91 ? 10.333 -0.165 -11.639 1.00 86.62 91 THR A N 1
ATOM 684 C CA . THR A 1 91 ? 10.254 1.253 -12.017 1.00 86.62 91 THR A CA 1
ATOM 685 C C . THR A 1 91 ? 9.094 1.441 -12.994 1.00 86.62 91 THR A C 1
ATOM 687 O O . THR A 1 91 ? 8.630 0.468 -13.597 1.00 86.62 91 THR A O 1
ATOM 690 N N . ASN A 1 92 ? 8.643 2.679 -13.193 1.00 85.62 92 ASN A N 1
ATOM 691 C CA . ASN A 1 92 ? 7.535 3.013 -14.091 1.00 85.62 92 ASN A CA 1
ATOM 692 C C . ASN A 1 92 ? 6.247 2.240 -13.768 1.00 85.62 92 ASN A C 1
ATOM 694 O O . ASN A 1 92 ? 5.496 1.883 -14.675 1.00 85.62 92 ASN A O 1
ATOM 698 N N . PHE A 1 93 ? 6.010 1.959 -12.481 1.00 87.88 93 PHE A N 1
ATOM 699 C CA . PHE A 1 93 ? 4.836 1.213 -12.046 1.00 87.88 93 PHE A CA 1
ATOM 700 C C . PHE A 1 93 ? 3.595 2.110 -12.091 1.00 87.88 93 PHE A C 1
ATOM 702 O O . PHE A 1 93 ? 3.430 3.031 -11.286 1.00 87.88 93 PHE A O 1
ATOM 709 N N . THR A 1 94 ? 2.715 1.843 -13.050 1.00 88.94 94 THR A N 1
ATOM 710 C CA . THR A 1 94 ? 1.532 2.660 -13.327 1.00 88.94 94 THR A CA 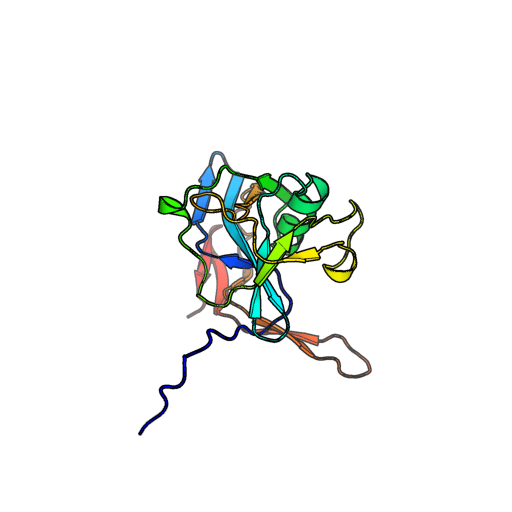1
ATOM 711 C C . THR A 1 94 ? 0.314 1.778 -13.534 1.00 88.94 94 THR A C 1
ATOM 713 O O . THR A 1 94 ? 0.342 0.860 -14.347 1.00 88.94 94 THR A O 1
ATOM 716 N N . CYS A 1 95 ? -0.763 2.063 -12.810 1.00 89.00 95 CYS A N 1
ATOM 717 C CA . CYS A 1 95 ? -2.050 1.409 -13.007 1.00 89.00 95 CYS A CA 1
ATOM 718 C C . CYS A 1 95 ? -3.041 2.427 -13.585 1.00 89.00 95 CYS A C 1
ATOM 720 O O . CYS A 1 95 ? -3.059 3.572 -13.126 1.00 89.00 95 CYS A O 1
ATOM 722 N N . PRO A 1 96 ? -3.868 2.055 -14.576 1.00 88.31 96 PRO A N 1
ATOM 723 C CA . PRO A 1 96 ? -4.977 2.898 -15.001 1.00 88.31 96 PRO A CA 1
ATOM 724 C C . PRO A 1 96 ? -6.034 3.003 -13.889 1.00 88.31 96 PRO A C 1
ATOM 726 O O . PRO A 1 96 ? -6.210 2.074 -13.105 1.00 88.31 96 PRO A O 1
ATOM 729 N N . ALA A 1 97 ? -6.805 4.094 -13.866 1.00 86.19 97 ALA A N 1
ATOM 730 C CA . ALA A 1 97 ? -7.858 4.331 -12.867 1.00 86.19 97 ALA A CA 1
ATOM 731 C C . ALA A 1 97 ? -8.922 3.216 -12.769 1.00 86.19 97 ALA A C 1
ATOM 733 O O . ALA A 1 97 ? -9.612 3.098 -11.762 1.00 86.19 97 ALA A O 1
ATOM 734 N N . ASN A 1 98 ? -9.089 2.416 -13.824 1.00 84.88 98 ASN A N 1
ATOM 735 C CA . ASN A 1 98 ? -10.037 1.305 -13.890 1.00 84.88 98 ASN A CA 1
ATOM 736 C C . ASN A 1 98 ? -9.369 -0.078 -13.787 1.00 84.88 98 ASN A C 1
ATOM 738 O O . ASN A 1 98 ? -9.984 -1.061 -14.205 1.00 84.88 98 ASN A O 1
ATOM 742 N N . ALA A 1 99 ? -8.125 -0.154 -13.301 1.00 84.19 99 ALA A N 1
ATOM 743 C CA . ALA A 1 99 ? -7.443 -1.417 -13.036 1.00 84.19 99 ALA A CA 1
ATOM 744 C C . ALA A 1 99 ? -8.257 -2.270 -12.052 1.00 84.19 99 ALA A C 1
ATOM 746 O O . ALA A 1 99 ? -8.704 -1.785 -11.012 1.00 84.19 99 ALA A O 1
ATOM 747 N N . LEU A 1 100 ? -8.450 -3.544 -12.386 1.00 81.25 100 LEU A N 1
ATOM 748 C CA . LEU A 1 100 ? -9.146 -4.523 -11.545 1.00 81.25 100 LEU A CA 1
ATOM 749 C C . LEU A 1 100 ? -8.171 -5.544 -10.949 1.00 81.25 100 LEU A C 1
ATOM 751 O O . LEU A 1 100 ? -8.523 -6.270 -10.020 1.00 81.25 100 LEU A O 1
ATOM 755 N N . SER A 1 101 ? -6.954 -5.605 -11.484 1.00 82.44 101 SER A N 1
ATOM 756 C CA . SER A 1 101 ? -5.896 -6.525 -11.087 1.00 82.44 101 SER A CA 1
ATOM 757 C C . SER A 1 101 ? -4.513 -5.917 -11.336 1.00 82.44 101 SER A C 1
ATOM 759 O O . SER A 1 101 ? -4.374 -4.937 -12.065 1.00 82.44 101 SER A O 1
ATOM 761 N N . LEU A 1 102 ? -3.475 -6.505 -10.733 1.00 78.81 102 LEU A N 1
ATOM 762 C CA . LEU A 1 102 ? -2.087 -6.081 -10.954 1.00 78.81 102 LEU A CA 1
ATOM 763 C C . LEU A 1 102 ? -1.636 -6.280 -12.411 1.00 78.81 102 LEU A C 1
ATOM 765 O O . LEU A 1 102 ? -0.760 -5.551 -12.868 1.00 78.81 102 LEU A O 1
ATOM 769 N N . ASP A 1 103 ? -2.264 -7.202 -13.148 1.00 82.38 103 ASP A N 1
ATOM 770 C CA . ASP A 1 103 ? -1.985 -7.452 -14.570 1.00 82.38 103 ASP A CA 1
ATOM 771 C C . ASP A 1 103 ? -2.415 -6.281 -15.472 1.00 82.38 103 ASP A C 1
ATOM 773 O O . ASP A 1 103 ? -1.921 -6.142 -16.591 1.00 82.38 103 ASP A O 1
ATOM 777 N N . ASP A 1 104 ? -3.310 -5.413 -14.985 1.00 81.56 104 ASP A N 1
ATOM 778 C CA . ASP A 1 104 ? -3.718 -4.190 -15.685 1.00 81.56 104 ASP A CA 1
ATOM 779 C C . ASP A 1 104 ? -2.672 -3.068 -15.556 1.00 81.56 104 ASP A C 1
ATOM 781 O O . ASP A 1 104 ? -2.771 -2.037 -16.230 1.00 81.56 104 ASP A O 1
ATOM 785 N N . CYS A 1 105 ? -1.677 -3.241 -14.681 1.00 86.69 105 CYS A N 1
ATOM 786 C CA . CYS A 1 105 ? -0.639 -2.257 -14.417 1.00 86.69 105 CYS A CA 1
ATOM 787 C C . CYS A 1 105 ? 0.592 -2.487 -15.307 1.00 86.69 105 CYS A C 1
ATOM 789 O O . CYS A 1 105 ? 1.037 -3.609 -15.542 1.00 86.69 105 CYS A O 1
ATOM 791 N N . GLY A 1 106 ? 1.191 -1.398 -15.782 1.00 87.00 106 GLY A N 1
ATOM 792 C CA . GLY A 1 106 ? 2.479 -1.420 -16.469 1.00 87.00 106 GLY A CA 1
ATOM 793 C C . GLY A 1 106 ? 3.627 -1.282 -15.476 1.00 87.00 106 GLY A C 1
ATOM 794 O O . GLY A 1 106 ? 3.553 -0.461 -14.565 1.00 87.00 106 GLY A O 1
ATOM 795 N N . ALA A 1 107 ? 4.700 -2.051 -15.665 1.00 85.00 107 ALA A N 1
ATOM 796 C CA . ALA A 1 107 ? 5.896 -1.994 -14.830 1.00 85.00 107 ALA A CA 1
ATOM 797 C C . ALA A 1 107 ? 7.144 -2.427 -15.611 1.00 85.00 107 ALA A C 1
ATOM 799 O O . ALA A 1 107 ? 7.056 -3.214 -16.554 1.00 85.00 107 ALA A O 1
ATOM 800 N N . ILE A 1 108 ? 8.322 -1.955 -15.200 1.00 83.19 108 ILE A N 1
ATOM 801 C CA . ILE A 1 108 ? 9.608 -2.408 -15.743 1.00 83.19 108 ILE A CA 1
ATOM 802 C C . ILE A 1 108 ? 10.451 -2.962 -14.597 1.00 83.19 108 ILE A C 1
ATOM 804 O O . ILE A 1 108 ? 10.767 -2.242 -13.651 1.00 83.19 108 ILE A O 1
ATOM 808 N N . LEU A 1 109 ? 10.832 -4.237 -14.695 1.00 81.88 109 LEU A N 1
ATOM 809 C CA . LEU A 1 109 ? 11.698 -4.891 -13.717 1.00 81.88 109 LEU A CA 1
ATOM 810 C C . LEU A 1 109 ? 13.130 -4.351 -13.834 1.00 81.88 109 LEU A C 1
ATOM 812 O O . LEU A 1 109 ? 13.773 -4.509 -14.874 1.00 81.88 109 LEU A O 1
ATOM 816 N N . VAL A 1 110 ? 13.642 -3.729 -12.772 1.00 74.19 110 VAL A N 1
ATOM 817 C CA . VAL A 1 110 ? 14.994 -3.149 -12.725 1.00 74.19 110 VAL A CA 1
ATOM 818 C C . VAL A 1 110 ? 15.599 -3.257 -11.324 1.00 74.19 110 VAL A C 1
ATOM 820 O O . VAL A 1 110 ? 14.932 -3.572 -10.348 1.00 74.19 110 VAL A O 1
ATOM 823 N N . GLN A 1 111 ? 16.885 -2.941 -11.190 1.00 69.88 111 GLN A N 1
ATOM 824 C CA . GLN A 1 111 ? 17.405 -2.510 -9.891 1.00 69.88 111 GLN A CA 1
ATOM 825 C C . GLN A 1 111 ? 17.055 -1.032 -9.712 1.00 69.88 111 GLN A C 1
ATOM 827 O O . GLN A 1 111 ? 17.306 -0.254 -10.637 1.00 69.88 111 GLN A O 1
ATOM 832 N N . CYS A 1 112 ? 16.494 -0.631 -8.562 1.00 69.38 112 CYS A N 1
ATOM 833 C CA . CYS A 1 112 ? 16.253 0.793 -8.316 1.00 69.38 112 CYS A CA 1
ATOM 834 C C . CYS A 1 112 ? 17.567 1.570 -8.519 1.00 69.38 112 CYS A C 1
ATOM 836 O O . CYS A 1 112 ? 18.600 1.150 -7.982 1.00 69.38 112 CYS A O 1
ATOM 838 N N . PRO A 1 113 ? 17.572 2.657 -9.316 1.00 59.72 113 PRO A N 1
ATOM 839 C CA . PRO A 1 113 ? 18.794 3.374 -9.655 1.00 59.72 113 PRO A CA 1
ATOM 840 C C . PRO A 1 113 ? 19.516 3.836 -8.385 1.00 59.72 113 PRO A C 1
ATOM 842 O O . PRO A 1 113 ? 19.014 4.637 -7.602 1.00 59.72 113 PRO A O 1
ATOM 845 N N . SER A 1 114 ? 20.711 3.287 -8.170 1.00 55.56 114 SER A N 1
ATOM 846 C CA . SER A 1 114 ? 21.440 3.374 -6.912 1.00 55.56 114 SER A CA 1
ATOM 847 C C . SER A 1 114 ? 22.035 4.768 -6.664 1.00 55.56 114 SER A C 1
ATOM 849 O O . SER A 1 114 ? 23.169 5.036 -7.057 1.00 55.56 114 SER A O 1
ATOM 851 N N . ALA A 1 115 ? 21.312 5.640 -5.965 1.00 46.31 115 ALA A N 1
ATOM 852 C CA . ALA A 1 115 ? 21.869 6.816 -5.296 1.00 46.31 115 ALA A CA 1
ATOM 853 C C . ALA A 1 115 ? 21.155 7.135 -3.959 1.00 46.31 115 ALA A C 1
ATOM 855 O O . ALA A 1 115 ? 20.333 8.036 -3.892 1.00 46.31 115 ALA A O 1
ATOM 856 N N . GLY A 1 116 ? 21.524 6.418 -2.886 1.00 45.59 116 GLY A N 1
ATOM 857 C CA . GLY A 1 116 ? 21.370 6.871 -1.490 1.00 45.59 116 GLY A CA 1
ATOM 858 C C . GLY A 1 116 ? 20.016 6.622 -0.803 1.00 45.59 116 GLY A C 1
ATOM 859 O O . GLY A 1 116 ? 19.004 7.178 -1.192 1.00 45.59 116 GLY A O 1
ATOM 860 N N . SER A 1 117 ? 20.048 5.818 0.269 1.00 47.38 117 SER A N 1
ATOM 861 C CA . SER A 1 117 ? 19.042 5.661 1.345 1.00 47.38 117 SER A CA 1
ATOM 862 C C . SER A 1 117 ? 17.553 5.629 0.949 1.00 47.38 117 SER A C 1
ATOM 864 O O . SER A 1 117 ? 16.901 6.662 0.841 1.00 47.38 117 SER A O 1
ATOM 866 N N . SER A 1 118 ? 17.048 4.389 0.863 1.00 59.25 118 SER A N 1
ATOM 867 C CA . SER A 1 118 ? 15.655 3.930 0.722 1.00 59.25 118 SER A CA 1
ATOM 868 C C . SER A 1 118 ? 14.885 4.494 -0.467 1.00 59.25 118 SER A C 1
ATOM 870 O O . SER A 1 118 ? 14.195 5.504 -0.379 1.00 59.25 118 SER A O 1
ATOM 872 N N . MET A 1 119 ? 15.027 3.785 -1.586 1.00 69.62 119 MET A N 1
ATOM 873 C CA . MET A 1 119 ? 14.297 4.000 -2.836 1.00 69.62 119 MET A CA 1
ATOM 874 C C . MET A 1 119 ? 12.936 3.317 -2.831 1.00 69.62 119 MET A C 1
ATOM 876 O O . MET A 1 119 ? 12.260 3.367 -3.847 1.00 69.62 119 MET A O 1
ATOM 880 N N . GLU A 1 120 ? 12.540 2.636 -1.757 1.00 79.31 120 GLU A N 1
ATOM 881 C CA . GLU A 1 120 ? 11.240 1.978 -1.718 1.00 79.31 120 GLU A CA 1
ATOM 882 C C . GLU A 1 120 ? 10.119 3.014 -1.645 1.00 79.31 120 GLU A C 1
ATOM 884 O O . GLU A 1 120 ? 10.185 3.973 -0.879 1.00 79.31 120 GLU A O 1
ATOM 889 N N . ALA A 1 121 ? 9.056 2.818 -2.417 1.00 86.56 121 ALA A N 1
ATOM 890 C CA . ALA A 1 121 ? 7.818 3.536 -2.171 1.00 86.56 121 ALA A CA 1
ATOM 891 C C . ALA A 1 121 ? 7.322 3.232 -0.748 1.00 86.56 121 ALA A C 1
ATOM 893 O O . ALA A 1 121 ? 7.334 2.084 -0.309 1.00 86.56 121 ALA A O 1
ATOM 894 N N . VAL A 1 122 ? 6.862 4.252 -0.027 1.00 90.38 122 VAL A N 1
ATOM 895 C CA . VAL A 1 122 ? 6.139 4.065 1.235 1.00 90.38 122 VAL A CA 1
ATOM 896 C C . VAL A 1 122 ? 4.730 4.561 1.018 1.00 90.38 122 VAL A C 1
ATOM 898 O O . VAL A 1 122 ? 4.521 5.722 0.671 1.00 90.38 122 VAL A O 1
ATOM 901 N N . LEU A 1 123 ? 3.774 3.667 1.214 1.00 92.50 123 LEU A N 1
ATOM 902 C CA . LEU A 1 123 ? 2.363 3.925 1.014 1.00 92.50 123 LEU A CA 1
ATOM 903 C C . LEU A 1 123 ? 1.696 4.106 2.371 1.00 92.50 123 LEU A C 1
ATOM 905 O O . LEU A 1 123 ? 1.895 3.293 3.274 1.00 92.50 123 LEU A O 1
ATOM 909 N N . GLN A 1 124 ? 0.887 5.150 2.504 1.00 94.25 124 GLN A N 1
ATOM 910 C CA . GLN A 1 124 ? -0.076 5.281 3.587 1.00 94.25 124 GLN A CA 1
ATOM 911 C C . GLN A 1 124 ? -1.481 5.199 3.009 1.00 94.25 124 GLN A C 1
ATOM 913 O O . GLN A 1 124 ? -1.904 6.097 2.287 1.00 94.25 124 GLN A O 1
ATOM 918 N N . CYS A 1 125 ? -2.200 4.141 3.357 1.00 94.62 125 CYS A N 1
ATOM 919 C CA . CYS A 1 125 ? -3.592 3.951 2.989 1.00 94.62 125 CYS A CA 1
ATOM 920 C C . CYS A 1 125 ? -4.509 4.395 4.119 1.00 94.62 125 CYS A C 1
ATOM 922 O O . CYS A 1 125 ? -4.168 4.246 5.293 1.00 94.62 125 CYS A O 1
ATOM 924 N N . SER A 1 126 ? -5.676 4.925 3.765 1.00 93.69 126 SER A N 1
ATOM 925 C CA . SER A 1 126 ? -6.648 5.454 4.710 1.00 93.69 126 SER A CA 1
ATOM 926 C C . SER A 1 126 ? -8.069 4.993 4.409 1.00 93.69 126 SER A C 1
ATOM 928 O O . SER A 1 126 ? -8.459 4.762 3.261 1.00 93.69 126 SER A O 1
ATOM 930 N N . ARG A 1 127 ? -8.849 4.825 5.473 1.00 89.62 127 ARG A N 1
ATOM 931 C CA . ARG A 1 127 ? -10.291 4.588 5.400 1.00 89.62 127 ARG A CA 1
ATOM 932 C C . ARG A 1 127 ? -10.969 5.149 6.647 1.00 89.62 127 ARG A C 1
ATOM 934 O O . ARG A 1 127 ? -10.317 5.241 7.690 1.00 89.62 127 ARG A O 1
ATOM 941 N N . PRO A 1 128 ? -12.263 5.502 6.584 1.00 84.94 128 PRO A N 1
ATOM 942 C CA . PRO A 1 128 ? -13.041 5.763 7.783 1.00 84.94 128 PRO A CA 1
ATOM 943 C C . PRO A 1 128 ? -12.865 4.601 8.755 1.00 84.94 128 PRO A C 1
ATOM 945 O O . PRO A 1 128 ? -13.023 3.439 8.378 1.00 84.94 128 PRO A O 1
ATOM 948 N N . TYR A 1 129 ? -12.505 4.916 9.992 1.00 80.56 129 TYR A N 1
ATOM 949 C CA . TYR A 1 129 ? -12.454 3.922 11.043 1.00 80.56 129 TYR A CA 1
ATOM 950 C C . TYR A 1 129 ? -13.890 3.512 11.356 1.00 80.56 129 TYR A C 1
ATOM 952 O O . TYR A 1 129 ? -14.606 4.188 12.096 1.00 80.56 129 TYR A O 1
ATOM 960 N N . SER A 1 130 ? -14.334 2.415 10.755 1.00 67.31 130 SER A N 1
ATOM 961 C CA . SER A 1 130 ? -15.536 1.738 11.203 1.00 67.31 130 SER A CA 1
ATOM 962 C C . SER A 1 130 ? -15.168 0.934 12.443 1.00 67.31 130 SER A C 1
ATOM 964 O O . SER A 1 130 ? -14.434 -0.053 12.344 1.00 67.31 130 SER A O 1
ATOM 966 N N . VAL A 1 131 ? -15.707 1.323 13.602 1.00 63.62 131 VAL A N 1
ATOM 967 C CA . VAL A 1 131 ? -15.978 0.324 14.641 1.00 63.62 131 VAL A CA 1
ATOM 968 C C . VAL A 1 131 ? -16.796 -0.767 13.966 1.00 63.62 131 VAL A C 1
ATOM 970 O O . VAL A 1 131 ? -17.766 -0.481 13.263 1.00 63.62 131 VAL A O 1
ATOM 973 N N . CYS A 1 132 ? -16.323 -2.001 14.055 1.00 70.31 132 CYS A N 1
ATOM 974 C CA . CYS A 1 132 ? -17.037 -3.112 13.458 1.00 70.31 132 CYS A CA 1
ATOM 975 C C . CYS A 1 132 ? -18.433 -3.226 14.095 1.00 70.31 132 CYS A C 1
ATOM 977 O O . CYS A 1 132 ? -18.642 -2.805 15.233 1.00 70.31 132 CYS A O 1
ATOM 979 N N . GLU A 1 133 ? -19.407 -3.753 13.360 1.00 66.31 133 GLU A N 1
ATOM 980 C CA . GLU A 1 133 ? -20.702 -4.065 13.963 1.00 66.31 133 GLU A CA 1
ATOM 981 C C . GLU A 1 133 ? -20.557 -5.310 14.836 1.00 66.31 133 GLU A C 1
ATOM 983 O O . GLU A 1 133 ? -19.891 -6.264 14.433 1.00 66.31 133 GLU A O 1
ATOM 988 N N . ASP A 1 134 ? -21.171 -5.317 16.021 1.00 73.88 134 ASP A N 1
ATOM 989 C CA . ASP A 1 134 ? -21.139 -6.481 16.907 1.00 73.88 134 ASP A CA 1
ATOM 990 C C . ASP A 1 134 ? -21.600 -7.741 16.167 1.00 73.88 134 ASP A C 1
ATOM 992 O O . ASP A 1 134 ? -22.675 -7.785 15.569 1.00 73.88 134 ASP A O 1
ATOM 996 N N . GLY A 1 135 ? -20.758 -8.773 16.203 1.00 70.06 135 GLY A N 1
ATOM 997 C CA . GLY A 1 135 ? -20.967 -10.013 15.458 1.00 70.06 135 GLY A CA 1
ATOM 998 C C . GLY A 1 135 ? -20.356 -10.046 14.053 1.00 70.06 135 GLY A C 1
ATOM 999 O O . GLY A 1 135 ? -20.347 -11.117 13.449 1.00 70.06 135 GLY A O 1
ATOM 1000 N N . ALA A 1 136 ? -19.793 -8.947 13.538 1.00 72.81 136 ALA A N 1
ATOM 1001 C CA . ALA A 1 136 ? -19.002 -8.973 12.308 1.00 72.81 136 ALA A CA 1
ATOM 1002 C C . ALA A 1 136 ? -17.764 -9.865 12.478 1.00 72.81 136 ALA A C 1
ATOM 1004 O O . ALA A 1 136 ? -17.128 -9.876 13.532 1.00 72.81 136 ALA A O 1
ATOM 1005 N N . VAL A 1 137 ? -17.399 -10.602 11.431 1.00 74.25 137 VAL A N 1
ATOM 1006 C CA . VAL A 1 137 ? -16.309 -11.581 11.466 1.00 74.25 137 VAL A CA 1
ATOM 1007 C C . VAL A 1 137 ? -15.281 -11.242 10.393 1.00 74.25 137 VAL A C 1
ATOM 1009 O O . VAL A 1 137 ? -15.650 -10.938 9.261 1.00 74.25 137 VAL A O 1
ATOM 1012 N N . ARG A 1 138 ? -13.991 -11.317 10.734 1.00 70.00 138 ARG A N 1
ATOM 1013 C CA . ARG A 1 138 ? -12.884 -11.189 9.777 1.00 70.00 138 ARG A CA 1
ATOM 1014 C C . ARG A 1 138 ? -11.837 -12.274 9.986 1.00 70.00 138 ARG A C 1
ATOM 1016 O O . ARG A 1 138 ? -11.644 -12.750 11.103 1.00 70.00 138 ARG A O 1
ATOM 1023 N N . PHE A 1 139 ? -11.119 -12.599 8.921 1.00 70.06 139 PHE A N 1
ATOM 1024 C CA . PHE A 1 139 ? -9.874 -13.358 8.991 1.00 70.06 139 PHE A CA 1
ATOM 1025 C C . PHE A 1 139 ? -8.705 -12.379 8.870 1.00 70.06 139 PHE A C 1
ATOM 1027 O O . PHE A 1 139 ? -8.712 -11.520 7.991 1.00 70.06 139 PHE A O 1
ATOM 1034 N N . ILE A 1 140 ? -7.726 -12.483 9.763 1.00 65.06 140 ILE A N 1
ATOM 1035 C CA . ILE A 1 140 ? -6.479 -11.704 9.723 1.00 65.06 140 ILE A CA 1
ATOM 1036 C C . ILE A 1 140 ? -5.267 -12.627 9.603 1.00 65.06 140 ILE A C 1
ATOM 1038 O O . ILE A 1 140 ? -5.331 -13.800 9.978 1.00 65.06 140 ILE A O 1
ATOM 1042 N N . ASP A 1 141 ? -4.182 -12.077 9.054 1.00 57.41 141 ASP A N 1
ATOM 1043 C CA . ASP A 1 141 ? -2.928 -12.774 8.733 1.00 57.41 141 ASP A CA 1
ATOM 1044 C C . ASP A 1 141 ? -3.103 -13.958 7.781 1.00 57.41 141 ASP A C 1
ATOM 1046 O O . ASP A 1 141 ? -2.353 -14.933 7.836 1.00 57.41 141 ASP A O 1
ATOM 1050 N N . GLY A 1 142 ? -4.124 -13.884 6.923 1.00 48.41 142 GLY A N 1
ATOM 1051 C CA . GLY A 1 142 ? -4.426 -14.966 6.014 1.00 48.41 142 GLY A CA 1
ATOM 1052 C C . GLY A 1 142 ? -3.797 -14.818 4.646 1.00 48.41 142 GLY A C 1
ATOM 1053 O O . GLY A 1 142 ? -3.977 -13.805 3.977 1.00 48.41 142 GLY A O 1
ATOM 1054 N N . SER A 1 143 ? -3.096 -15.860 4.212 1.00 45.50 143 SER A N 1
ATOM 1055 C CA . SER A 1 143 ? -2.766 -16.048 2.807 1.00 45.50 143 SER A CA 1
ATOM 1056 C C . SER A 1 143 ? -4.054 -16.372 2.050 1.00 45.50 143 SER A C 1
ATOM 1058 O O . SER A 1 143 ? -4.769 -17.323 2.378 1.00 45.50 143 SER A O 1
ATOM 1060 N N . SER A 1 144 ? -4.372 -15.559 1.044 1.00 47.72 144 SER A N 1
ATOM 1061 C CA . SER A 1 144 ? -5.425 -15.869 0.086 1.00 47.72 144 SER A CA 1
ATOM 1062 C C . SER A 1 144 ? -4.900 -16.925 -0.887 1.00 47.72 144 SER A C 1
ATOM 1064 O O . SER A 1 144 ? -4.015 -16.679 -1.705 1.00 47.72 144 SER A O 1
ATOM 1066 N N . GLY A 1 145 ? -5.426 -18.144 -0.773 1.00 41.69 145 GLY A N 1
ATOM 1067 C CA . GLY A 1 145 ? -5.229 -19.189 -1.770 1.00 41.69 145 GLY A CA 1
ATOM 1068 C C . GLY A 1 145 ? -6.428 -19.221 -2.710 1.00 41.69 145 GLY A C 1
ATOM 1069 O O . GLY A 1 145 ? -7.523 -19.596 -2.288 1.00 41.69 145 GLY A O 1
ATOM 1070 N N . SER A 1 146 ? -6.242 -18.840 -3.974 1.00 37.22 146 SER A N 1
ATOM 1071 C CA . SER A 1 146 ? -7.240 -19.098 -5.019 1.00 37.22 146 SER A CA 1
ATOM 1072 C C . SER A 1 146 ? -7.068 -20.537 -5.501 1.00 37.22 146 SER A C 1
ATOM 1074 O O . SER A 1 146 ? -6.014 -20.881 -6.033 1.00 37.22 146 SER A O 1
ATOM 1076 N N . TYR A 1 147 ? -8.082 -21.383 -5.312 1.00 36.78 147 TYR A N 1
ATOM 1077 C CA . TYR A 1 147 ? -8.127 -22.720 -5.905 1.00 36.78 147 TYR A CA 1
ATOM 1078 C C . TYR A 1 147 ? -9.194 -22.742 -7.002 1.00 36.78 147 TYR A C 1
ATOM 1080 O O . TYR A 1 147 ? -10.387 -22.614 -6.714 1.00 36.78 147 TYR A O 1
ATOM 1088 N N . ASP A 1 148 ? -8.769 -22.902 -8.257 1.00 35.03 148 ASP A N 1
ATOM 1089 C CA . ASP A 1 148 ? -9.684 -23.095 -9.383 1.00 35.03 148 ASP A CA 1
ATOM 1090 C C . ASP A 1 148 ? -10.076 -24.573 -9.488 1.00 35.03 148 ASP A C 1
ATOM 1092 O O . ASP A 1 148 ? -9.325 -25.422 -9.970 1.00 35.03 148 ASP A O 1
ATOM 1096 N N . SER A 1 149 ? -11.293 -24.873 -9.037 1.00 36.09 149 SER A N 1
ATOM 1097 C CA . SER A 1 149 ? -12.045 -26.053 -9.459 1.00 36.09 149 SER A CA 1
ATOM 1098 C C . SER A 1 149 ? -13.051 -25.598 -10.513 1.00 36.09 149 SER A C 1
ATOM 1100 O O . SER A 1 149 ? -13.725 -24.594 -10.295 1.00 36.09 149 SER A O 1
ATOM 1102 N N . TYR A 1 150 ? -13.147 -26.343 -11.621 1.00 39.09 150 TYR A N 1
ATOM 1103 C CA . TYR A 1 150 ? -13.783 -26.041 -12.922 1.00 39.09 150 TYR A CA 1
ATOM 1104 C C . TYR A 1 150 ? -15.239 -25.501 -12.941 1.00 39.09 150 TYR A C 1
ATOM 1106 O O . TYR A 1 150 ? -15.814 -25.404 -14.021 1.00 39.09 150 TYR A O 1
ATOM 1114 N N . ASP A 1 151 ? -15.847 -25.155 -11.804 1.00 44.06 151 ASP A N 1
ATOM 1115 C CA . ASP A 1 151 ? -17.226 -24.646 -11.728 1.00 44.06 151 ASP A CA 1
ATOM 1116 C C . ASP A 1 151 ? -17.509 -23.675 -10.551 1.00 44.06 151 ASP A C 1
ATOM 1118 O O . ASP A 1 151 ? -18.595 -23.115 -10.459 1.00 44.06 151 ASP A O 1
ATOM 1122 N N . THR A 1 152 ? -16.554 -23.400 -9.650 1.00 42.16 152 THR A N 1
ATOM 1123 C CA . THR A 1 152 ? -16.739 -22.404 -8.570 1.00 42.16 152 THR A CA 1
ATOM 1124 C C . THR A 1 152 ? -15.398 -21.877 -8.070 1.00 42.16 152 THR A C 1
ATOM 1126 O O . THR A 1 152 ? -14.593 -22.639 -7.525 1.00 42.16 152 THR A O 1
ATOM 1129 N N . ARG A 1 153 ? -15.181 -20.560 -8.177 1.00 41.69 153 ARG A N 1
ATOM 1130 C CA . ARG A 1 153 ? -14.017 -19.886 -7.590 1.00 41.69 153 ARG A CA 1
ATOM 1131 C C . ARG A 1 153 ? -14.141 -19.945 -6.067 1.00 41.69 153 ARG A C 1
ATOM 1133 O O . ARG A 1 153 ? -15.015 -19.303 -5.488 1.00 41.69 153 ARG A O 1
ATOM 1140 N N . THR A 1 154 ? -13.317 -20.774 -5.434 1.00 47.03 154 THR A N 1
ATOM 1141 C CA . THR A 1 154 ? -13.337 -20.966 -3.981 1.00 47.03 154 THR A CA 1
ATOM 1142 C C . THR A 1 154 ? -12.107 -20.277 -3.409 1.00 47.03 154 THR A C 1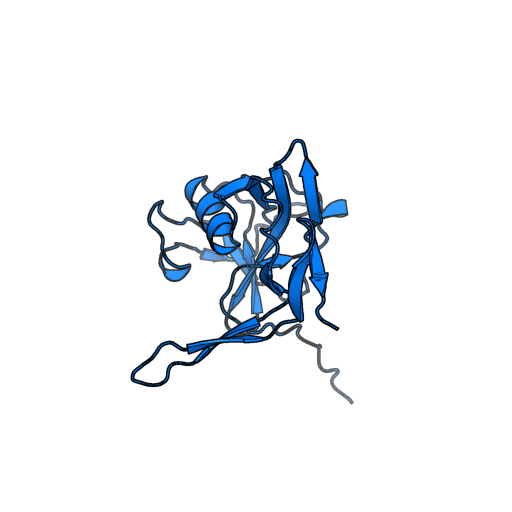
ATOM 1144 O O . THR A 1 154 ? -10.987 -20.770 -3.545 1.00 47.03 154 THR A O 1
ATOM 1147 N N . GLU A 1 155 ? -12.299 -19.103 -2.813 1.00 52.28 155 GLU A N 1
ATOM 1148 C CA . GLU A 1 155 ? -11.226 -18.401 -2.111 1.00 52.28 155 GLU A CA 1
ATOM 1149 C 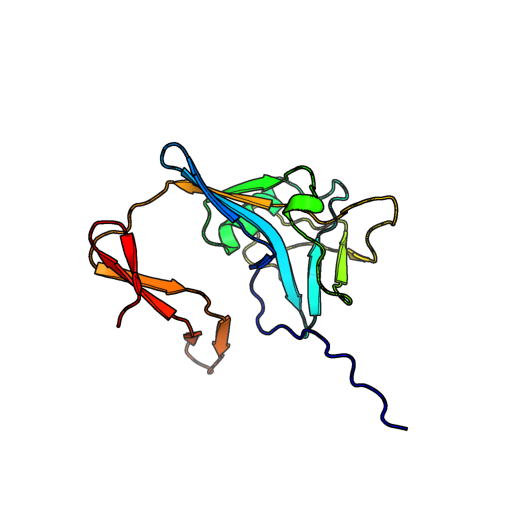C . GLU A 1 155 ? -11.038 -19.046 -0.741 1.00 52.28 155 GLU A C 1
ATOM 1151 O O . GLU A 1 155 ? -11.928 -19.025 0.110 1.00 52.28 155 GLU A O 1
ATOM 1156 N N . THR A 1 156 ? -9.879 -19.665 -0.533 1.00 49.50 156 THR A N 1
ATOM 1157 C CA . THR A 1 156 ? -9.533 -20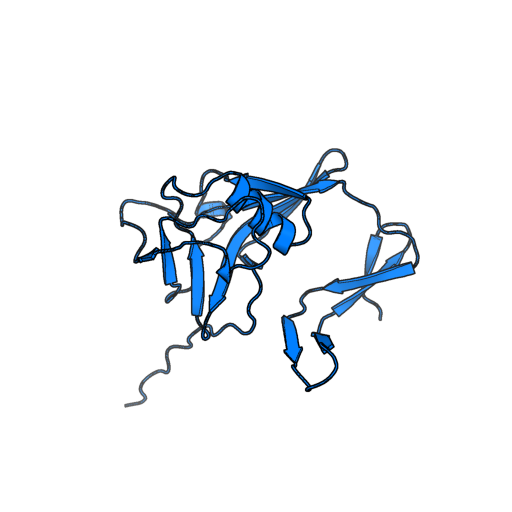.218 0.774 1.00 49.50 156 THR A CA 1
ATOM 1158 C C . THR A 1 156 ? -8.826 -19.127 1.563 1.00 49.50 156 THR A C 1
ATOM 1160 O O . THR A 1 156 ? -7.649 -18.844 1.339 1.00 49.50 156 THR A O 1
ATOM 1163 N N . LEU A 1 157 ? -9.557 -18.499 2.480 1.00 51.81 157 LEU A N 1
ATOM 1164 C CA . LEU A 1 157 ? -9.002 -17.581 3.471 1.00 51.81 157 LEU A CA 1
ATOM 1165 C C . LEU A 1 157 ? -8.550 -18.407 4.677 1.00 51.81 157 LEU A C 1
ATOM 1167 O O . LEU A 1 157 ? -9.369 -18.877 5.463 1.00 51.81 157 LEU A O 1
ATOM 1171 N N . SER A 1 158 ? -7.243 -18.622 4.802 1.00 57.44 158 SER A N 1
ATOM 1172 C CA . SER A 1 158 ? -6.660 -19.317 5.955 1.00 57.44 158 SER A CA 1
ATOM 1173 C C . SER A 1 158 ? -6.053 -18.281 6.875 1.00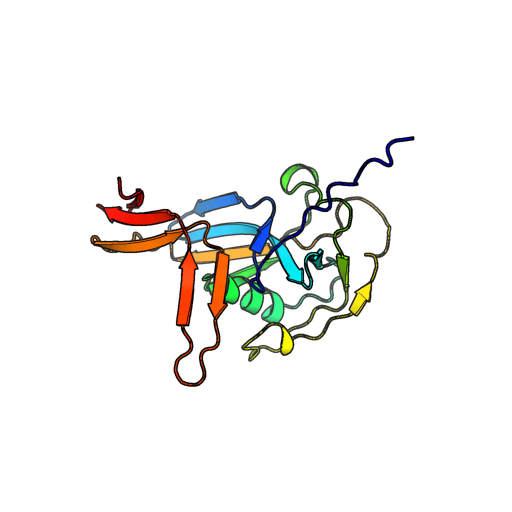 57.44 158 SER A C 1
ATOM 1175 O O . SER A 1 158 ? -5.048 -17.714 6.498 1.00 57.44 158 SER A O 1
ATOM 1177 N N . GLY A 1 159 ? -6.618 -18.012 8.049 1.00 60.72 159 GLY A N 1
ATOM 1178 C CA . GLY A 1 159 ? -6.090 -16.986 8.952 1.00 60.72 159 GLY A CA 1
ATOM 1179 C C . GLY A 1 159 ? -6.690 -17.073 10.346 1.00 60.72 159 GLY A C 1
ATOM 1180 O O . GLY A 1 159 ? -7.558 -17.907 10.616 1.00 60.72 159 GLY A O 1
ATOM 1181 N N . SER A 1 160 ? -6.235 -16.202 11.239 1.00 70.88 160 SER A N 1
ATOM 1182 C CA . SER A 1 160 ? -6.807 -16.117 12.578 1.00 70.88 160 SER A CA 1
ATOM 1183 C C . SER A 1 160 ? -8.187 -15.468 12.512 1.00 70.88 160 SER A C 1
ATOM 1185 O O . SER A 1 160 ? -8.349 -14.375 11.966 1.00 70.88 160 SER A O 1
ATOM 1187 N N . LEU A 1 161 ? -9.188 -16.145 13.073 1.00 78.12 161 LEU A N 1
ATOM 1188 C CA . LEU A 1 161 ? -10.556 -15.647 13.139 1.00 78.12 161 LEU A CA 1
ATOM 1189 C C . LEU A 1 161 ? -10.671 -14.557 14.207 1.00 78.12 161 LEU A C 1
ATOM 1191 O O . LEU A 1 161 ? -10.314 -14.775 15.369 1.00 78.12 161 LEU A O 1
ATOM 1195 N N . GLN A 1 162 ? -11.228 -13.411 13.830 1.00 79.06 162 GLN A N 1
ATOM 1196 C CA . GLN A 1 162 ? -11.664 -12.392 14.771 1.00 79.06 162 GLN A CA 1
ATOM 1197 C C . GLN A 1 162 ? -13.155 -12.106 14.635 1.00 79.06 162 GLN A C 1
ATOM 1199 O O . GLN A 1 162 ? -13.686 -12.031 13.529 1.00 79.06 162 GLN A O 1
ATOM 1204 N N . ILE A 1 163 ? -13.806 -11.889 15.774 1.00 84.38 163 ILE A N 1
ATOM 1205 C CA . ILE A 1 163 ? -15.190 -11.436 15.881 1.00 84.38 163 ILE A CA 1
ATOM 1206 C C . ILE A 1 163 ? -15.224 -10.045 16.504 1.00 84.38 163 ILE A C 1
ATOM 1208 O O . ILE A 1 163 ? -14.452 -9.736 17.411 1.00 84.38 163 ILE A O 1
ATOM 1212 N N . CYS A 1 164 ? -16.113 -9.201 16.012 1.00 77.81 164 CYS A N 1
ATOM 1213 C CA . CYS A 1 164 ? -16.357 -7.898 16.583 1.00 77.81 164 CYS A CA 1
ATOM 1214 C C . CYS A 1 164 ? -17.210 -7.993 17.846 1.00 77.81 164 CYS A C 1
ATOM 1216 O O . CYS A 1 164 ? -18.300 -8.570 17.818 1.00 77.81 164 CYS A O 1
ATOM 1218 N N . VAL A 1 165 ? -16.728 -7.398 18.936 1.00 78.31 165 VAL A N 1
ATOM 1219 C CA . VAL A 1 165 ? -17.458 -7.274 20.199 1.00 78.31 165 VAL A CA 1
ATOM 1220 C C . VAL A 1 165 ? -17.238 -5.878 20.773 1.00 78.31 165 VAL A C 1
ATOM 1222 O O . VAL A 1 165 ? -16.102 -5.484 21.036 1.00 78.31 165 VAL A O 1
ATOM 1225 N N . ASN A 1 166 ? -18.328 -5.153 21.012 1.00 78.62 166 ASN A N 1
ATOM 1226 C CA . ASN A 1 166 ? -18.362 -3.750 21.416 1.00 78.62 166 ASN A CA 1
ATOM 1227 C C . ASN A 1 166 ? -17.551 -2.831 20.485 1.00 78.62 166 ASN A C 1
ATOM 1229 O O . ASN A 1 166 ? -16.818 -1.957 20.950 1.00 78.62 166 ASN A O 1
ATOM 1233 N N . GLY A 1 167 ? -17.652 -3.048 19.170 1.00 67.31 167 GLY A N 1
ATOM 1234 C CA . GLY A 1 167 ? -16.943 -2.239 18.172 1.00 67.31 167 GLY A CA 1
ATOM 1235 C C . GLY A 1 167 ? -15.448 -2.540 18.010 1.00 67.31 167 GLY A C 1
ATOM 1236 O O . GLY A 1 167 ? -14.754 -1.806 17.304 1.00 67.31 167 GLY A O 1
ATOM 1237 N N . GLU A 1 168 ? -14.940 -3.606 18.635 1.00 72.25 168 GLU A N 1
ATOM 1238 C CA . GLU A 1 168 ? -13.536 -4.019 18.578 1.00 72.25 168 GLU A CA 1
ATOM 1239 C C . GLU A 1 168 ? -13.409 -5.481 18.127 1.00 72.25 168 GLU A C 1
ATOM 1241 O O . GLU A 1 168 ? -14.072 -6.371 18.663 1.00 72.25 168 GLU A O 1
ATOM 1246 N N . TYR A 1 169 ? -12.527 -5.755 17.161 1.00 75.25 169 TYR A N 1
ATOM 1247 C CA . TYR A 1 169 ? -12.237 -7.124 16.737 1.00 75.25 169 TYR A CA 1
ATOM 1248 C C . TYR A 1 169 ? -11.377 -7.861 17.769 1.00 75.25 169 TYR A C 1
ATOM 1250 O O . TYR A 1 169 ? -10.298 -7.404 18.147 1.00 75.25 169 TYR A O 1
ATOM 1258 N N . ARG A 1 170 ? -11.830 -9.047 18.177 1.00 77.50 170 ARG A N 1
ATOM 1259 C CA . ARG A 1 170 ? -11.184 -9.921 19.163 1.00 77.50 170 ARG A CA 1
ATOM 1260 C C . ARG A 1 170 ? -10.974 -11.305 18.578 1.00 77.50 170 ARG A C 1
ATOM 1262 O O . ARG A 1 170 ? -11.817 -11.783 17.826 1.00 77.50 170 ARG A O 1
ATOM 1269 N N . TYR A 1 171 ? -9.872 -11.957 18.938 1.00 80.94 171 TYR A N 1
ATOM 1270 C CA . TYR A 1 171 ? -9.643 -13.350 18.558 1.00 80.94 171 TYR A CA 1
ATOM 1271 C C . TYR A 1 171 ? -10.711 -14.261 19.156 1.00 80.94 171 TYR A C 1
ATOM 1273 O O . TYR A 1 171 ? -11.110 -14.089 20.309 1.00 80.94 171 TYR A O 1
ATOM 1281 N N . VAL A 1 172 ? -11.161 -15.223 18.356 1.00 80.19 172 VAL A N 1
ATOM 1282 C CA . VAL A 1 172 ? -12.059 -16.282 18.818 1.00 80.19 172 VAL A CA 1
ATOM 1283 C C . VAL A 1 172 ? -11.210 -17.362 19.493 1.00 80.19 172 VAL A C 1
ATOM 1285 O O . VAL A 1 172 ? -10.296 -17.898 18.868 1.00 80.19 172 VAL A O 1
ATOM 1288 N N . CYS A 1 173 ? -11.478 -17.611 20.777 1.00 71.06 173 CYS A N 1
ATOM 1289 C CA . CYS A 1 173 ? -10.797 -18.611 21.604 1.00 71.06 173 CYS A CA 1
ATOM 1290 C C . CYS A 1 173 ? -11.296 -20.031 21.325 1.00 71.06 173 CYS A C 1
ATOM 1292 O O . CYS A 1 173 ? -12.525 -20.186 21.136 1.00 71.06 173 CYS A O 1
#

Foldseek 3Di:
DDDDPPPQQFDDAFAWDFALWDWDADPQKIKIKHFIWGHDPRATEFEFLPVLQDQLNLQVNLVSVVFRGKDWDDDDCVRHPDDDPRYWYWDNWAAPNPDPGSVNTDTDTDDRPDDDDDRTTMMMGMHRLFLDDAFDKDFPPFHFDFDDDPPDGDTDTDGFIWGRDPSDTDTDD

Radius of gyration: 17.79 Å; chains: 1; bounding box: 53×40×38 Å

Organism: Amphimedon queenslandica (NCBI:txid400682)

Secondary structure (DSSP, 8-state):
-------------S--EEEEEEEEEETTEEEEEEEEEEEETTEEEEEB-SS---HHHHHHHHHHTT-SEEEEEPP-HHHH--PPTT-EEEEEEE--TT--SGGGSEEEEE-----SS--B-EEEEEEE--PPPTT-EEEEEEEEEEEEETTEEEEEEEEEEEEEETTEEEE--